Protein AF-A0A858SR57-F1 (afdb_monomer)

Mean predicted aligned error: 4.66 Å

Solvent-accessible surface area (backbone atoms only — not comparable to full-atom values): 5440 Å² total; per-residue (Å²): 134,82,84,66,41,60,35,84,34,99,88,74,42,79,35,40,24,20,38,32,20,43,62,56,60,46,23,68,74,74,69,44,78,56,60,83,47,72,49,69,51,100,58,68,24,38,43,35,36,23,50,67,49,51,55,49,25,60,76,61,78,63,46,91,43,78,69,49,43,64,70,34,47,69,38,84,47,34,38,70,60,48,55,56,46,51,56,56,48,61,61,61,76,75,113

Organism: NCBI:txid1891787

Structure (mmCIF, N/CA/C/O backbone):
data_AF-A0A858SR57-F1
#
_entry.id   AF-A0A858SR57-F1
#
loop_
_atom_site.group_PDB
_atom_site.id
_atom_site.type_symbol
_atom_site.label_atom_id
_atom_site.label_alt_id
_atom_site.label_comp_id
_atom_site.label_asym_id
_atom_site.label_entity_id
_atom_site.label_seq_id
_atom_site.pdbx_PDB_ins_code
_atom_site.Cartn_x
_atom_site.Cartn_y
_atom_site.Cartn_z
_atom_site.occupancy
_atom_site.B_iso_or_equiv
_atom_site.auth_seq_id
_atom_site.auth_comp_id
_atom_site.auth_asym_id
_atom_site.auth_atom_id
_atom_site.pdbx_PDB_model_num
ATOM 1 N N . MET A 1 1 ? -23.573 11.254 -2.076 1.00 42.59 1 MET A N 1
ATOM 2 C CA . MET A 1 1 ? -22.618 10.707 -1.096 1.00 42.59 1 MET A CA 1
ATOM 3 C C . MET A 1 1 ? -21.760 9.754 -1.893 1.00 42.59 1 MET A C 1
ATOM 5 O O . MET A 1 1 ? -22.263 8.718 -2.296 1.00 42.59 1 MET A O 1
ATOM 9 N N . ASN A 1 2 ? -20.574 10.195 -2.306 1.00 42.69 2 ASN A N 1
ATOM 10 C CA . ASN A 1 2 ? -19.702 9.365 -3.126 1.00 42.69 2 ASN A CA 1
ATOM 11 C C . ASN A 1 2 ? -18.918 8.451 -2.183 1.00 42.69 2 ASN A C 1
ATOM 13 O O . ASN A 1 2 ? -17.969 8.900 -1.555 1.00 42.69 2 ASN A O 1
ATOM 17 N N . ASP A 1 3 ? -19.342 7.190 -2.095 1.00 54.44 3 ASP A N 1
ATOM 18 C CA . ASP A 1 3 ? -18.625 6.050 -1.495 1.00 54.44 3 ASP A CA 1
ATOM 19 C C . ASP A 1 3 ? -17.350 5.688 -2.296 1.00 54.44 3 ASP A C 1
ATOM 21 O O . ASP A 1 3 ? -17.040 4.522 -2.529 1.00 54.44 3 ASP A O 1
ATOM 25 N N . ILE A 1 4 ? -16.612 6.680 -2.800 1.00 66.12 4 ILE A N 1
ATOM 26 C CA . ILE A 1 4 ? -15.391 6.436 -3.569 1.00 66.12 4 ILE A CA 1
ATOM 27 C C . ILE A 1 4 ? -14.232 6.396 -2.575 1.00 66.12 4 ILE A C 1
ATOM 29 O O . ILE A 1 4 ? -13.939 7.397 -1.932 1.00 66.12 4 ILE A O 1
ATOM 33 N N . GLY A 1 5 ? -13.603 5.228 -2.431 1.00 80.12 5 GLY A N 1
ATOM 34 C CA . GLY A 1 5 ? -12.347 5.083 -1.690 1.00 80.12 5 GLY A CA 1
ATOM 35 C C . GLY A 1 5 ? -12.456 4.546 -0.263 1.00 80.12 5 GLY A C 1
ATOM 36 O O . GLY A 1 5 ? -11.472 4.6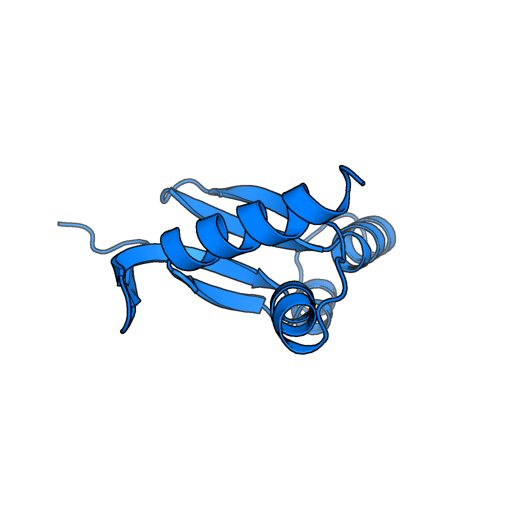25 0.460 1.00 80.12 5 GLY A O 1
ATOM 37 N N . VAL A 1 6 ? -13.590 3.978 0.164 1.00 90.12 6 VAL A N 1
ATOM 38 C CA . VAL A 1 6 ? -13.726 3.326 1.485 1.00 90.12 6 VAL A CA 1
ATOM 39 C C . VAL A 1 6 ? -13.926 1.812 1.369 1.00 90.12 6 VAL A C 1
ATOM 41 O O . VAL A 1 6 ? -14.539 1.321 0.425 1.00 90.12 6 VAL A O 1
ATOM 44 N N . VAL A 1 7 ? -13.420 1.059 2.345 1.00 94.50 7 VAL A N 1
ATOM 45 C CA . VAL A 1 7 ? -13.513 -0.403 2.445 1.00 94.50 7 VAL A CA 1
ATOM 46 C C . VAL A 1 7 ? -14.081 -0.806 3.808 1.00 94.50 7 VAL A C 1
ATOM 48 O O . VAL A 1 7 ? -13.828 -0.151 4.819 1.00 94.50 7 VAL A O 1
ATOM 51 N N . GLN A 1 8 ? -14.852 -1.895 3.842 1.00 95.94 8 GLN A N 1
ATOM 52 C CA . GLN A 1 8 ? -15.288 -2.524 5.090 1.00 95.94 8 GLN A CA 1
ATOM 53 C C . GLN A 1 8 ? -14.181 -3.440 5.612 1.00 95.94 8 GLN A C 1
ATOM 55 O O . GLN A 1 8 ? -13.850 -4.445 4.986 1.00 95.94 8 GLN A O 1
ATOM 60 N N . CYS A 1 9 ? -13.603 -3.084 6.754 1.00 95.81 9 CYS A N 1
ATOM 61 C CA . CYS A 1 9 ? -12.625 -3.891 7.466 1.00 95.81 9 CYS A CA 1
ATOM 62 C C . CYS A 1 9 ? -13.274 -4.571 8.670 1.00 95.81 9 CYS A C 1
ATOM 64 O O . CYS A 1 9 ? -13.857 -3.895 9.516 1.00 95.81 9 CYS A O 1
ATOM 66 N N . ASP A 1 10 ? -13.069 -5.876 8.827 1.00 95.25 10 ASP A N 1
ATOM 67 C CA . ASP A 1 10 ? -13.604 -6.629 9.970 1.00 95.25 10 ASP A CA 1
ATOM 68 C C . ASP A 1 10 ? -13.098 -6.116 11.332 1.00 95.25 10 ASP A C 1
ATOM 70 O O . ASP A 1 10 ? -13.758 -6.297 12.353 1.00 95.25 10 ASP A O 1
ATOM 74 N N . ARG A 1 11 ? -11.927 -5.459 11.360 1.00 95.75 11 ARG A N 1
ATOM 75 C CA . ARG A 1 11 ? -11.313 -4.911 12.581 1.00 95.75 11 ARG A CA 1
ATOM 76 C C . ARG A 1 11 ? -11.603 -3.425 12.799 1.00 95.75 11 ARG A C 1
ATOM 78 O O . ARG A 1 11 ? -11.714 -2.996 13.944 1.00 95.75 11 ARG A O 1
ATOM 85 N N . HIS A 1 12 ? -11.681 -2.640 11.726 1.00 96.06 12 HIS A N 1
ATOM 86 C CA . HIS A 1 12 ? -11.703 -1.172 11.798 1.00 96.06 12 HIS A CA 1
ATOM 87 C C . HIS A 1 12 ? -12.996 -0.538 11.263 1.00 96.06 12 HIS A C 1
ATOM 89 O O . HIS A 1 12 ? -13.143 0.679 11.330 1.00 96.06 12 HIS A O 1
ATOM 95 N N . GLY A 1 13 ? -13.944 -1.338 10.766 1.00 94.94 13 GLY A N 1
ATOM 96 C CA . GLY A 1 13 ? -15.190 -0.853 10.176 1.00 94.94 13 GLY A CA 1
ATOM 97 C C . GLY A 1 13 ? -14.975 -0.192 8.813 1.00 94.94 13 GLY A C 1
ATOM 98 O O . GLY A 1 13 ? -14.068 -0.567 8.068 1.00 94.94 13 GLY A O 1
ATOM 99 N N . GLN A 1 14 ? -15.825 0.782 8.484 1.00 95.12 14 GLN A N 1
ATOM 100 C CA . GLN A 1 14 ? -15.736 1.542 7.238 1.00 95.12 14 GLN A CA 1
ATOM 101 C C . GLN A 1 14 ? -14.666 2.628 7.345 1.00 95.12 14 GLN A C 1
ATOM 103 O O . GLN A 1 14 ? -14.843 3.604 8.072 1.00 95.12 14 GLN A O 1
ATOM 108 N N . VAL A 1 15 ? -13.573 2.471 6.603 1.00 94.69 15 VAL A N 1
ATOM 109 C CA . VAL A 1 15 ? -12.465 3.439 6.541 1.00 94.69 15 VAL A CA 1
ATOM 110 C C . VAL A 1 15 ? -11.895 3.503 5.126 1.00 94.69 15 VAL A C 1
ATOM 112 O O . VAL A 1 15 ? -12.246 2.680 4.283 1.00 94.69 15 VAL A O 1
ATOM 115 N N . GLN A 1 16 ? -11.015 4.463 4.853 1.00 95.00 16 GLN A N 1
ATOM 116 C CA . GLN A 1 16 ? -10.377 4.639 3.549 1.00 95.00 16 GLN A CA 1
ATOM 117 C C . GLN A 1 16 ? -9.613 3.382 3.103 1.00 95.00 16 GLN A C 1
ATOM 119 O O . GLN A 1 16 ? -9.089 2.620 3.920 1.00 95.00 16 GLN A O 1
ATOM 124 N N . ALA A 1 17 ? -9.566 3.161 1.795 1.00 95.56 17 ALA A N 1
ATOM 125 C CA . ALA A 1 17 ? -8.824 2.089 1.158 1.00 95.56 17 ALA A CA 1
ATOM 126 C C . ALA A 1 17 ? -7.313 2.356 1.202 1.00 95.56 17 ALA A C 1
ATOM 128 O O . ALA A 1 17 ? -6.847 3.494 1.149 1.00 95.56 17 ALA A O 1
ATOM 129 N N . ALA A 1 18 ? -6.546 1.277 1.269 1.00 96.50 18 ALA A N 1
ATOM 130 C CA . ALA A 1 18 ? -5.108 1.281 1.083 1.00 96.50 18 ALA A CA 1
ATOM 131 C C . ALA A 1 18 ? -4.712 0.084 0.210 1.00 96.50 18 ALA A C 1
ATOM 133 O O . ALA A 1 18 ? -5.166 -1.038 0.432 1.00 96.50 18 ALA A O 1
ATOM 134 N N . TYR A 1 19 ? -3.869 0.316 -0.785 1.00 96.44 19 TYR A N 1
ATOM 135 C CA . TYR A 1 19 ? -3.404 -0.658 -1.759 1.00 96.44 19 TYR A CA 1
ATOM 136 C C . TYR A 1 19 ? -1.931 -0.947 -1.510 1.00 96.44 19 TYR A C 1
ATOM 138 O O . TYR A 1 19 ? -1.087 -0.072 -1.669 1.00 96.44 19 TYR A O 1
ATOM 146 N N . LEU A 1 20 ? -1.620 -2.170 -1.091 1.00 96.62 20 LEU A N 1
ATOM 147 C CA . LEU A 1 20 ? -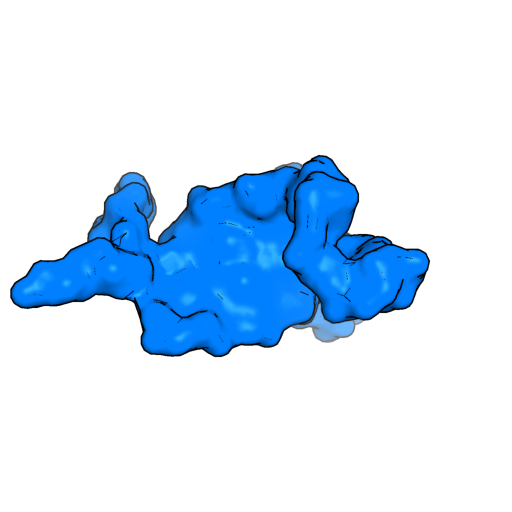0.267 -2.586 -0.723 1.00 96.62 20 LEU A CA 1
ATOM 148 C C . LEU A 1 20 ? 0.224 -3.674 -1.670 1.00 96.62 20 LEU A C 1
ATOM 150 O O . LEU A 1 20 ? -0.531 -4.591 -1.994 1.00 96.62 20 LEU A O 1
ATOM 154 N N . CYS A 1 21 ? 1.501 -3.663 -2.052 1.00 97.94 21 CYS A N 1
ATOM 155 C CA . CYS A 1 21 ? 2.081 -4.848 -2.686 1.00 97.94 21 CYS A CA 1
ATOM 156 C C . CYS A 1 21 ? 2.048 -6.049 -1.723 1.00 97.94 21 CYS A C 1
ATOM 158 O O . CYS A 1 21 ? 2.206 -5.906 -0.506 1.00 97.94 21 CYS A O 1
ATOM 160 N N . GLN A 1 22 ? 1.876 -7.262 -2.256 1.00 97.38 22 GLN A N 1
ATOM 161 C CA . GLN A 1 22 ? 1.794 -8.464 -1.420 1.00 97.38 22 GLN A CA 1
ATOM 162 C C . GLN A 1 22 ? 3.044 -8.681 -0.558 1.00 97.38 22 GLN A C 1
ATOM 164 O O . GLN A 1 22 ? 2.978 -9.343 0.475 1.00 97.38 22 GLN A O 1
ATOM 169 N N . HIS A 1 23 ? 4.189 -8.139 -0.983 1.00 96.62 23 HIS A N 1
ATOM 170 C CA . HIS A 1 23 ? 5.459 -8.303 -0.291 1.00 96.62 23 HIS A CA 1
ATOM 171 C C . HIS A 1 23 ? 5.450 -7.611 1.075 1.00 96.62 23 HIS A C 1
ATOM 173 O O . HIS A 1 23 ? 5.944 -8.199 2.035 1.00 96.62 23 HIS A O 1
ATOM 179 N N . LEU A 1 24 ? 4.838 -6.426 1.194 1.00 95.12 24 LEU A N 1
ATOM 180 C CA . LEU A 1 24 ? 4.669 -5.747 2.486 1.00 95.12 24 LEU A CA 1
ATOM 181 C C . LEU A 1 24 ? 3.860 -6.623 3.457 1.00 95.12 24 LEU A C 1
ATOM 183 O O . LEU A 1 24 ? 4.275 -6.857 4.590 1.00 95.12 24 LEU A O 1
ATOM 187 N N . LEU A 1 25 ? 2.758 -7.214 2.981 1.00 92.31 25 LEU A N 1
ATOM 188 C CA . LEU A 1 25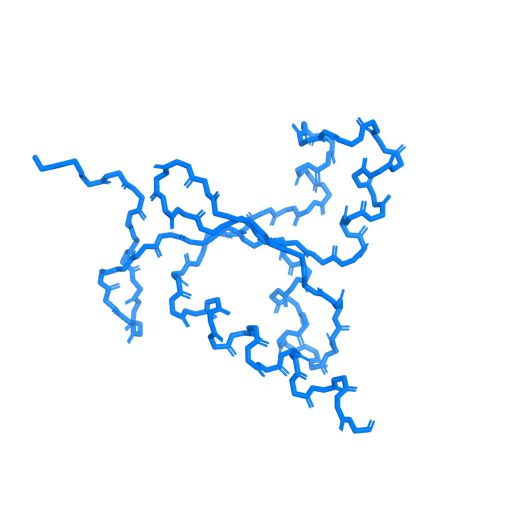 ? 1.938 -8.124 3.790 1.00 92.31 25 LEU A CA 1
ATOM 189 C C . LEU A 1 25 ? 2.674 -9.424 4.153 1.00 92.31 25 LEU A C 1
ATOM 191 O O . LEU A 1 25 ? 2.502 -9.951 5.253 1.00 92.31 25 LEU A O 1
ATOM 195 N N . ALA A 1 26 ? 3.521 -9.939 3.260 1.00 92.69 26 ALA A N 1
ATOM 196 C CA . ALA A 1 26 ? 4.385 -11.075 3.568 1.00 92.69 26 ALA A CA 1
ATOM 197 C C . ALA A 1 26 ? 5.384 -10.735 4.690 1.00 92.69 26 ALA A C 1
ATOM 199 O O . ALA A 1 26 ? 5.586 -11.565 5.576 1.00 92.69 26 ALA A O 1
ATOM 200 N N . GLY A 1 27 ? 5.907 -9.500 4.711 1.00 88.25 27 GLY A N 1
ATOM 201 C CA . GLY A 1 27 ? 6.779 -8.970 5.768 1.00 88.25 27 GLY A CA 1
ATOM 202 C C . GLY A 1 27 ? 6.170 -9.033 7.175 1.00 88.25 27 GLY A C 1
ATOM 203 O O . GLY A 1 27 ? 6.866 -9.287 8.158 1.00 88.25 27 GLY A O 1
ATOM 204 N N . LEU A 1 28 ? 4.844 -8.891 7.292 1.00 84.12 28 LEU A N 1
ATOM 205 C CA . LEU A 1 28 ? 4.133 -9.090 8.564 1.00 84.12 28 LEU A CA 1
ATOM 206 C C . LEU A 1 28 ? 4.134 -10.552 9.015 1.00 84.12 28 LEU A C 1
ATOM 208 O O . LEU A 1 28 ? 4.220 -10.841 10.210 1.00 84.12 28 LEU A O 1
ATOM 212 N N . THR A 1 29 ? 4.025 -11.474 8.060 1.00 88.19 29 THR A N 1
ATOM 213 C CA . THR A 1 29 ? 3.922 -12.911 8.332 1.00 88.19 29 THR A CA 1
ATOM 214 C C . THR A 1 29 ? 5.278 -13.491 8.719 1.00 88.19 29 THR A C 1
ATOM 216 O O . THR A 1 29 ? 5.386 -14.204 9.716 1.00 88.19 29 THR A O 1
ATOM 219 N N . ASP A 1 30 ? 6.320 -13.164 7.954 1.00 91.19 30 ASP A N 1
ATOM 220 C CA . ASP A 1 30 ? 7.688 -13.638 8.193 1.00 91.19 30 ASP A CA 1
ATOM 221 C C . ASP A 1 30 ? 8.488 -12.744 9.161 1.00 91.19 30 ASP A C 1
ATOM 223 O O . ASP A 1 30 ? 9.583 -13.114 9.587 1.00 91.19 30 ASP A O 1
ATOM 227 N N . ARG A 1 31 ? 7.911 -11.607 9.574 1.00 87.25 31 ARG A N 1
ATOM 228 C CA . ARG A 1 31 ? 8.503 -10.594 10.461 1.00 87.25 31 ARG A CA 1
ATOM 229 C C . ARG A 1 31 ? 9.769 -9.939 9.897 1.00 87.25 31 ARG A C 1
ATOM 231 O O . ARG A 1 31 ? 10.560 -9.414 10.692 1.00 87.25 31 ARG A O 1
ATOM 238 N N . SER A 1 32 ? 9.948 -9.931 8.578 1.00 87.44 32 SER A N 1
ATOM 239 C CA . SER A 1 32 ? 11.062 -9.287 7.884 1.00 87.44 32 SER A CA 1
ATOM 240 C C . SER A 1 32 ? 10.627 -7.946 7.283 1.00 87.44 32 SER A C 1
ATOM 242 O O . SER A 1 32 ? 9.788 -7.945 6.379 1.00 87.44 32 SER A O 1
ATOM 244 N N . PRO A 1 33 ? 11.223 -6.818 7.713 1.00 86.69 33 PRO A N 1
ATOM 245 C CA . PRO A 1 33 ? 11.042 -5.529 7.053 1.00 86.69 33 PRO A CA 1
ATOM 246 C C . PRO A 1 33 ? 11.478 -5.574 5.594 1.00 86.69 33 PRO A C 1
ATOM 248 O O . PRO A 1 33 ? 12.361 -6.358 5.221 1.00 86.69 33 PRO A O 1
ATOM 251 N N . ARG A 1 34 ? 10.844 -4.746 4.764 1.00 90.69 34 ARG A N 1
ATOM 252 C CA . ARG A 1 34 ? 11.134 -4.661 3.320 1.00 90.69 34 ARG A CA 1
ATOM 253 C C . ARG A 1 34 ? 11.244 -3.221 2.810 1.00 90.69 34 ARG A C 1
ATOM 255 O O . ARG A 1 34 ? 11.285 -3.042 1.590 1.00 90.69 34 ARG A O 1
ATOM 262 N N . GLY A 1 35 ? 11.254 -2.253 3.728 1.00 91.69 35 GLY A N 1
ATOM 263 C CA . GLY A 1 35 ? 11.071 -0.837 3.438 1.00 91.69 35 GLY A CA 1
ATOM 264 C C . GLY A 1 35 ? 9.653 -0.548 2.957 1.00 91.69 35 GLY A C 1
ATOM 265 O O . GLY A 1 35 ? 8.983 -1.413 2.378 1.00 91.69 35 GLY A O 1
ATOM 266 N N . VAL A 1 36 ? 9.181 0.670 3.194 1.00 93.94 36 VAL A N 1
ATOM 267 C CA . VAL A 1 36 ? 7.851 1.113 2.780 1.00 93.94 36 VAL A CA 1
ATOM 268 C C . VAL A 1 36 ? 7.940 2.462 2.079 1.00 93.94 36 VAL A C 1
ATOM 270 O O . VAL A 1 36 ? 8.400 3.455 2.633 1.00 93.94 36 VAL A O 1
ATOM 273 N N . ASN A 1 37 ? 7.455 2.486 0.844 1.00 95.38 37 ASN A N 1
ATOM 274 C CA . ASN A 1 37 ? 7.252 3.680 0.038 1.00 95.38 37 ASN A CA 1
ATOM 275 C C . ASN A 1 37 ? 5.748 3.834 -0.150 1.00 95.38 37 ASN A C 1
ATOM 277 O O . ASN A 1 37 ? 5.064 2.840 -0.405 1.00 95.38 37 ASN A O 1
ATOM 281 N N . TRP A 1 38 ? 5.212 5.043 -0.008 1.00 96.69 38 TRP A N 1
ATOM 282 C CA . TRP A 1 38 ? 3.783 5.258 -0.189 1.00 96.69 38 TRP A CA 1
ATOM 283 C C . TRP A 1 38 ? 3.440 6.673 -0.637 1.00 96.69 38 TRP A C 1
ATOM 285 O O . TRP A 1 38 ? 4.173 7.629 -0.387 1.00 96.69 38 TRP A O 1
ATOM 295 N N . VAL A 1 39 ? 2.289 6.789 -1.293 1.00 95.44 39 VAL A N 1
ATOM 296 C CA . VAL A 1 39 ? 1.657 8.055 -1.674 1.00 95.44 39 VAL A CA 1
ATOM 297 C C . VAL A 1 39 ? 0.156 7.983 -1.416 1.00 95.44 39 VAL A C 1
ATOM 299 O O . VAL A 1 39 ? -0.422 6.898 -1.346 1.00 95.44 39 VAL A O 1
ATOM 302 N N . THR A 1 40 ? -0.479 9.144 -1.307 1.00 94.38 40 THR A N 1
ATOM 303 C CA . THR A 1 40 ? -1.939 9.265 -1.274 1.00 94.38 40 THR A CA 1
ATOM 304 C C . THR A 1 40 ? -2.431 9.743 -2.636 1.00 94.38 40 THR A C 1
ATOM 306 O O . THR A 1 40 ? -1.844 10.668 -3.201 1.00 94.38 40 THR A O 1
ATOM 309 N N . ASP A 1 41 ? -3.483 9.118 -3.166 1.00 91.00 41 ASP A N 1
ATOM 310 C CA . ASP A 1 41 ? -4.121 9.550 -4.413 1.00 91.00 41 ASP A CA 1
ATOM 311 C C . ASP A 1 41 ? -5.212 10.617 -4.197 1.00 91.00 41 ASP A C 1
ATOM 313 O O . ASP A 1 41 ? -5.441 11.102 -3.090 1.00 91.00 41 ASP A O 1
ATOM 317 N N . GLU A 1 42 ? -5.885 11.014 -5.276 1.00 88.56 42 GLU A N 1
ATOM 318 C CA . GLU A 1 42 ? -6.943 12.033 -5.254 1.00 88.56 42 GLU A CA 1
ATOM 319 C C . GLU A 1 42 ? -8.200 11.642 -4.452 1.00 88.56 42 GLU A C 1
ATOM 321 O O . GLU A 1 42 ? -9.011 12.511 -4.135 1.00 88.56 42 GLU A O 1
ATOM 326 N N . ASN A 1 43 ? -8.363 10.358 -4.114 1.00 86.31 43 ASN A N 1
ATOM 327 C CA . ASN A 1 43 ? -9.477 9.824 -3.327 1.00 86.31 43 ASN A CA 1
ATOM 328 C C .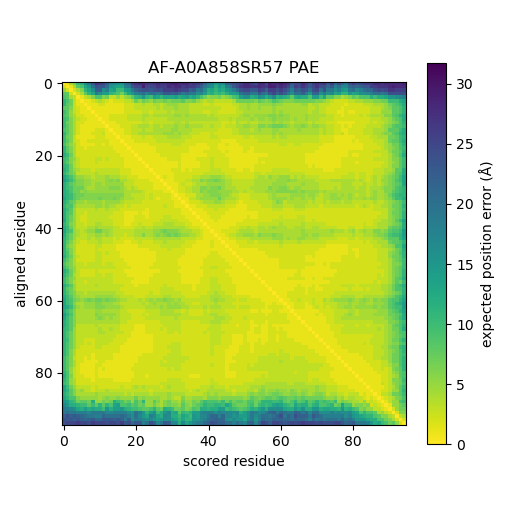 ASN A 1 43 ? -9.077 9.531 -1.870 1.00 86.31 43 ASN A C 1
ATOM 330 O O . ASN A 1 43 ? -9.760 8.764 -1.189 1.00 86.31 43 ASN A O 1
ATOM 334 N N . ASP A 1 44 ? -7.961 10.097 -1.402 1.00 89.06 44 ASP A N 1
ATOM 335 C CA . ASP A 1 44 ? -7.362 9.821 -0.094 1.00 89.06 44 ASP A CA 1
ATOM 336 C C . ASP A 1 44 ? -6.972 8.343 0.123 1.00 89.06 44 ASP A C 1
ATOM 338 O O . ASP A 1 44 ? -6.724 7.917 1.259 1.00 89.06 44 ASP A O 1
ATOM 342 N N . ALA A 1 45 ? -6.882 7.542 -0.947 1.00 92.56 45 ALA A N 1
ATOM 343 C CA . ALA A 1 45 ? -6.453 6.157 -0.836 1.00 92.56 45 ALA A CA 1
ATOM 344 C C . ALA A 1 45 ? -4.925 6.073 -0.813 1.00 92.56 45 ALA A C 1
ATOM 346 O O . ALA A 1 45 ? -4.216 6.723 -1.587 1.00 92.56 45 ALA A O 1
ATOM 347 N N . VAL A 1 46 ? -4.406 5.249 0.097 1.00 96.12 46 VAL A N 1
ATOM 348 C CA . VAL A 1 46 ? -2.965 4.991 0.183 1.00 96.12 46 VAL A CA 1
ATOM 349 C C . VAL A 1 46 ? -2.573 3.999 -0.896 1.00 96.12 46 VAL A C 1
ATOM 351 O O . VAL A 1 46 ? -3.201 2.955 -1.031 1.00 96.12 46 VAL A O 1
ATOM 354 N N . ASN A 1 47 ? -1.491 4.278 -1.607 1.00 96.31 47 ASN A N 1
ATOM 355 C CA . ASN A 1 47 ? -0.822 3.337 -2.492 1.00 96.31 47 ASN A CA 1
ATOM 356 C C . ASN A 1 47 ? 0.585 3.119 -1.940 1.00 96.31 47 ASN A C 1
ATOM 358 O O . ASN A 1 47 ? 1.362 4.068 -1.879 1.00 96.31 47 ASN A O 1
ATOM 362 N N . ALA A 1 48 ? 0.894 1.900 -1.499 1.00 96.56 48 ALA A N 1
ATOM 363 C CA . ALA A 1 48 ? 2.135 1.564 -0.810 1.00 96.56 48 ALA A CA 1
ATOM 364 C C . ALA A 1 48 ? 2.828 0.331 -1.409 1.00 96.56 48 ALA A C 1
ATOM 366 O O . ALA A 1 48 ? 2.199 -0.658 -1.799 1.00 96.56 48 ALA A O 1
ATOM 367 N N . TRP A 1 49 ? 4.155 0.363 -1.455 1.00 97.31 49 TRP A N 1
ATOM 368 C CA . TRP A 1 49 ? 4.984 -0.699 -2.014 1.00 97.31 49 TRP A CA 1
ATOM 369 C C . TRP A 1 49 ? 6.337 -0.787 -1.299 1.00 97.31 49 TRP A C 1
ATOM 371 O O . TRP A 1 49 ? 6.788 0.158 -0.659 1.00 97.31 49 TRP A O 1
ATOM 381 N N . CYS A 1 50 ? 6.983 -1.952 -1.371 1.00 96.88 50 CYS A N 1
ATOM 382 C CA . CYS A 1 50 ? 8.288 -2.168 -0.745 1.00 96.88 50 CYS A CA 1
ATOM 383 C C . CYS A 1 50 ? 9.454 -1.681 -1.612 1.00 96.88 50 CYS A C 1
ATOM 385 O O . CYS A 1 50 ? 9.290 -1.492 -2.819 1.00 96.88 50 CYS A O 1
ATOM 387 N N . ASP A 1 51 ? 10.655 -1.592 -1.041 1.00 96.38 51 ASP A N 1
ATOM 388 C CA . ASP A 1 51 ? 11.868 -1.159 -1.760 1.00 96.38 51 ASP A CA 1
ATOM 389 C C . ASP A 1 51 ? 12.217 -2.062 -2.950 1.00 96.38 51 ASP A C 1
ATOM 391 O O . ASP A 1 51 ? 12.767 -1.625 -3.966 1.00 96.38 51 ASP A O 1
ATOM 395 N N . GLY A 1 52 ? 11.862 -3.347 -2.855 1.00 97.25 52 GLY A N 1
ATOM 396 C CA . GLY A 1 52 ? 11.989 -4.286 -3.968 1.00 97.25 52 GLY A CA 1
ATOM 397 C C . GLY A 1 52 ? 11.070 -3.925 -5.137 1.00 97.25 52 GLY A C 1
ATOM 398 O O . GLY A 1 52 ? 11.490 -3.989 -6.293 1.00 97.25 52 GLY A O 1
ATOM 399 N N . CYS A 1 53 ? 9.839 -3.499 -4.845 1.00 98.06 53 CYS A N 1
ATOM 400 C CA . CYS A 1 53 ? 8.914 -3.005 -5.860 1.00 98.06 53 CYS A CA 1
ATOM 401 C C . CYS A 1 53 ? 9.358 -1.648 -6.413 1.00 98.06 53 CYS A C 1
ATOM 403 O O . CYS A 1 53 ? 9.251 -1.463 -7.618 1.00 98.06 53 CYS A O 1
ATOM 405 N N . GLU A 1 54 ? 9.912 -0.755 -5.587 1.00 97.88 54 GLU A N 1
ATOM 406 C CA . GLU A 1 54 ? 10.483 0.525 -6.040 1.00 97.88 54 GLU A CA 1
ATOM 407 C C . GLU A 1 54 ? 11.618 0.286 -7.043 1.00 97.88 54 GLU A C 1
ATOM 409 O O . GLU A 1 54 ? 11.599 0.773 -8.173 1.00 97.88 54 GLU A O 1
ATOM 414 N N . SER A 1 55 ? 12.564 -0.581 -6.681 1.00 97.94 55 SER A N 1
ATOM 415 C CA . SER A 1 55 ? 13.671 -0.966 -7.561 1.00 97.94 55 SER A CA 1
ATOM 416 C C . SER A 1 55 ? 13.171 -1.595 -8.867 1.00 97.94 55 SER A C 1
ATOM 418 O O . SER A 1 55 ? 13.711 -1.325 -9.943 1.00 97.94 55 SER A O 1
ATOM 420 N N . TYR A 1 56 ? 12.127 -2.429 -8.793 1.00 97.88 56 TYR A N 1
ATOM 421 C CA . TYR A 1 56 ? 11.516 -3.032 -9.974 1.00 97.88 56 TYR A CA 1
ATOM 422 C C . TYR A 1 56 ? 10.804 -1.988 -10.845 1.00 97.88 56 TYR A C 1
ATOM 424 O O . TYR A 1 56 ? 10.913 -2.057 -12.067 1.00 97.88 56 TYR A O 1
ATOM 432 N N . LEU A 1 57 ? 10.124 -1.009 -10.249 1.00 97.31 57 LEU A N 1
ATOM 433 C CA . LEU A 1 57 ? 9.458 0.087 -10.950 1.00 97.31 57 LEU A CA 1
ATOM 434 C C . LEU A 1 57 ? 10.480 0.910 -11.745 1.00 97.31 57 LEU A C 1
ATOM 436 O O . LEU A 1 57 ? 10.355 1.036 -12.966 1.00 97.31 57 LEU A O 1
ATOM 440 N N . LEU A 1 58 ? 11.555 1.357 -11.088 1.00 97.19 58 LEU A N 1
ATOM 4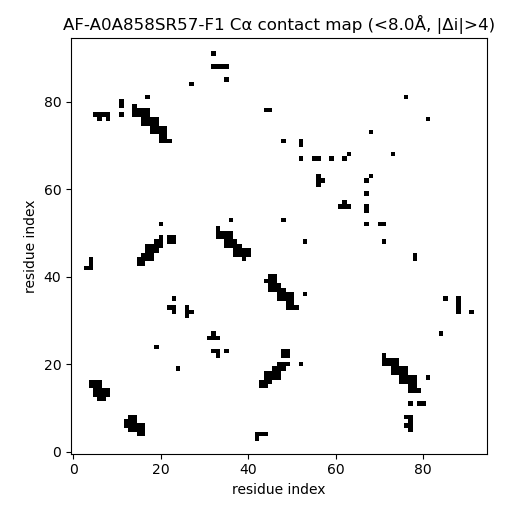41 C CA . LEU A 1 58 ? 12.650 2.116 -11.704 1.00 97.19 58 LEU A CA 1
ATOM 442 C C . LEU A 1 58 ? 13.312 1.353 -12.861 1.00 97.19 58 LEU A C 1
ATOM 444 O O . LEU A 1 58 ? 13.573 1.923 -13.920 1.00 97.19 58 LEU A O 1
ATOM 448 N N . ALA A 1 59 ? 13.529 0.044 -12.701 1.00 97.38 59 ALA A N 1
ATOM 449 C CA . ALA A 1 59 ? 14.106 -0.804 -13.745 1.00 97.38 59 ALA A CA 1
ATOM 450 C C . ALA A 1 59 ? 13.175 -1.028 -14.954 1.00 97.38 59 ALA A C 1
ATOM 452 O O . ALA A 1 59 ? 13.637 -1.467 -16.009 1.00 97.38 59 ALA A O 1
ATOM 453 N N . ASN A 1 60 ? 11.875 -0.745 -14.818 1.00 96.44 60 ASN A N 1
ATOM 454 C CA . ASN A 1 60 ? 10.852 -0.989 -15.838 1.00 96.44 60 ASN A CA 1
ATOM 455 C C . ASN A 1 60 ? 10.169 0.301 -16.323 1.00 96.44 60 ASN A C 1
ATOM 457 O O . ASN A 1 60 ? 9.017 0.263 -16.746 1.00 96.44 60 ASN A O 1
ATOM 461 N N . GLY A 1 61 ? 10.888 1.427 -16.306 1.00 95.94 61 GLY A N 1
ATOM 462 C CA . GLY A 1 61 ? 10.409 2.695 -16.873 1.00 95.94 61 GLY A CA 1
ATOM 463 C C . GLY A 1 61 ? 9.715 3.621 -15.876 1.00 95.94 61 GLY A C 1
ATOM 464 O O . GLY A 1 61 ? 9.185 4.646 -16.288 1.00 95.94 61 GLY A O 1
ATOM 465 N N . ASN A 1 62 ? 9.771 3.294 -14.582 1.00 95.69 62 ASN A N 1
ATOM 466 C CA . ASN A 1 62 ? 9.173 4.060 -13.494 1.00 95.69 62 ASN A CA 1
ATOM 467 C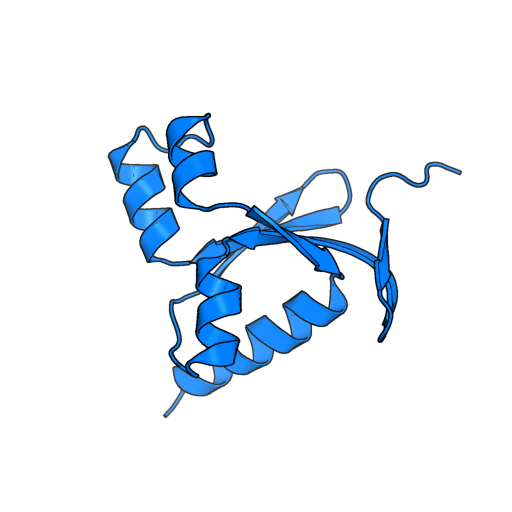 C . ASN A 1 62 ? 7.646 4.239 -13.627 1.00 95.69 62 ASN A C 1
ATOM 469 O O . ASN A 1 62 ? 7.108 5.307 -13.346 1.00 95.69 62 ASN A O 1
ATOM 473 N N . GLU A 1 63 ? 6.957 3.199 -14.105 1.00 94.44 63 GLU A N 1
ATOM 474 C CA . GLU A 1 63 ? 5.522 3.237 -14.395 1.00 94.44 63 GLU A CA 1
ATOM 475 C C . GLU A 1 63 ? 4.804 1.985 -13.878 1.00 94.44 63 GLU A C 1
ATOM 477 O O . GLU A 1 63 ? 5.280 0.852 -14.033 1.00 94.44 63 GLU A O 1
ATOM 482 N N . TRP A 1 64 ? 3.633 2.198 -13.277 1.00 93.25 64 TRP A N 1
ATOM 483 C CA . TRP A 1 64 ? 2.692 1.135 -12.939 1.00 93.25 64 TRP A CA 1
ATOM 484 C C . TRP A 1 64 ? 1.954 0.699 -14.209 1.00 93.25 64 TRP A C 1
ATOM 486 O O . TRP A 1 64 ? 1.183 1.453 -14.790 1.00 93.25 64 TRP A O 1
ATOM 496 N N . ASN A 1 65 ? 2.268 -0.506 -14.674 1.00 94.06 65 ASN A N 1
ATOM 497 C CA . ASN A 1 65 ? 1.704 -1.153 -15.852 1.00 94.06 65 ASN A CA 1
ATOM 498 C C . ASN A 1 65 ? 1.479 -2.639 -15.550 1.00 94.06 65 ASN A C 1
ATOM 500 O O . ASN A 1 65 ? 1.923 -3.137 -14.514 1.00 94.06 65 ASN A O 1
ATOM 504 N N . ASP A 1 66 ? 0.886 -3.379 -16.489 1.00 95.81 66 ASP A N 1
ATOM 505 C CA . ASP A 1 66 ? 0.583 -4.808 -16.327 1.00 95.81 66 ASP A CA 1
ATOM 506 C C . ASP A 1 66 ? 1.760 -5.631 -15.772 1.00 95.81 66 ASP A C 1
ATOM 508 O O . ASP A 1 66 ? 1.568 -6.551 -14.979 1.00 95.81 66 ASP A O 1
ATOM 512 N N . ARG A 1 67 ? 3.003 -5.310 -16.156 1.00 96.50 67 ARG A N 1
ATOM 513 C CA . ARG A 1 67 ? 4.198 -6.037 -15.709 1.00 96.50 67 ARG A CA 1
ATOM 514 C C . ARG A 1 67 ? 4.596 -5.685 -14.276 1.00 96.50 67 ARG A C 1
ATOM 516 O O . ARG A 1 67 ? 4.974 -6.584 -13.520 1.00 96.50 67 ARG A O 1
ATOM 523 N N . THR A 1 68 ? 4.609 -4.404 -13.919 1.00 96.88 68 THR A N 1
ATOM 524 C CA . THR A 1 68 ? 5.001 -3.943 -12.574 1.00 96.88 68 THR A CA 1
ATOM 525 C C . THR A 1 68 ? 3.907 -4.235 -11.551 1.00 96.88 68 THR A C 1
ATOM 527 O O . THR A 1 68 ? 4.210 -4.708 -10.454 1.00 96.88 68 THR A O 1
ATOM 530 N N . GLU A 1 69 ? 2.642 -4.134 -11.946 1.00 96.12 69 GLU A N 1
ATOM 531 C CA . GLU A 1 69 ? 1.493 -4.543 -11.138 1.00 96.12 69 GLU A CA 1
ATOM 532 C C . GLU A 1 69 ? 1.437 -6.063 -10.933 1.00 96.12 69 GLU A C 1
ATOM 534 O O . GLU A 1 69 ? 1.237 -6.522 -9.804 1.00 96.12 69 GLU A O 1
ATOM 539 N N . ALA A 1 70 ? 1.696 -6.867 -11.975 1.00 97.25 70 ALA A N 1
ATOM 540 C CA . ALA A 1 70 ? 1.767 -8.325 -11.840 1.00 97.25 70 ALA A CA 1
ATOM 541 C C . ALA A 1 70 ? 2.911 -8.782 -10.924 1.00 97.25 70 ALA A C 1
ATOM 543 O O . ALA A 1 70 ? 2.789 -9.812 -10.262 1.00 97.25 70 ALA A O 1
ATOM 544 N N . HIS A 1 71 ? 4.011 -8.024 -10.860 1.00 97.44 71 HIS A N 1
ATOM 545 C CA . HIS A 1 71 ? 5.087 -8.273 -9.904 1.00 97.44 71 HIS A CA 1
ATOM 546 C C . HIS A 1 71 ? 4.670 -7.912 -8.470 1.00 97.44 71 HIS A C 1
ATOM 548 O O . HIS A 1 71 ? 4.908 -8.687 -7.545 1.00 97.44 71 HIS A O 1
ATOM 554 N N . ALA A 1 72 ? 4.036 -6.754 -8.273 1.00 97.25 72 ALA A N 1
ATOM 555 C CA . ALA A 1 72 ? 3.635 -6.278 -6.952 1.00 97.25 72 ALA A CA 1
ATOM 556 C C . ALA A 1 72 ? 2.458 -7.064 -6.347 1.00 97.25 72 ALA A C 1
ATOM 558 O O . ALA A 1 72 ? 2.355 -7.153 -5.122 1.00 97.25 72 ALA A O 1
ATOM 559 N N . GLN A 1 73 ? 1.586 -7.631 -7.190 1.00 97.88 73 GLN A N 1
ATOM 560 C CA . GLN A 1 73 ? 0.366 -8.351 -6.805 1.00 97.88 73 GLN A CA 1
ATOM 561 C C . GLN A 1 73 ? -0.432 -7.596 -5.729 1.00 97.88 73 GLN A C 1
ATOM 563 O O . GLN A 1 73 ? -0.651 -8.106 -4.626 1.00 97.88 73 GLN A O 1
ATOM 568 N N . ILE A 1 74 ? -0.825 -6.364 -6.060 1.00 96.25 74 ILE A N 1
ATOM 569 C CA . ILE A 1 74 ? -1.467 -5.403 -5.155 1.00 96.25 74 ILE A CA 1
ATOM 570 C C . ILE A 1 74 ? -2.666 -6.016 -4.414 1.00 96.25 74 ILE A C 1
ATOM 572 O O . ILE A 1 74 ? -3.471 -6.766 -4.974 1.00 96.25 74 ILE A O 1
ATOM 576 N N . LYS A 1 75 ? -2.775 -5.693 -3.125 1.00 96.44 75 LYS A N 1
ATOM 577 C CA . LYS A 1 75 ? -3.812 -6.133 -2.196 1.00 96.44 75 LYS A CA 1
ATOM 578 C C . LYS A 1 75 ? -4.513 -4.922 -1.602 1.00 96.44 75 LYS A C 1
ATOM 580 O O . LYS A 1 75 ? -3.861 -3.967 -1.195 1.00 96.44 75 LYS A O 1
ATOM 585 N N . LEU A 1 76 ? -5.836 -5.002 -1.515 1.00 95.38 76 LEU A N 1
ATOM 586 C CA . LEU A 1 76 ? -6.653 -4.019 -0.819 1.00 95.38 76 LEU A CA 1
ATOM 587 C C . LEU A 1 76 ? -6.673 -4.333 0.681 1.00 95.38 76 LEU A C 1
ATOM 589 O O . LEU A 1 76 ? -7.035 -5.437 1.089 1.00 95.38 76 LEU A O 1
ATOM 593 N N . VAL A 1 77 ? -6.325 -3.341 1.488 1.00 95.50 77 VAL A N 1
ATOM 594 C CA . VAL A 1 77 ? -6.522 -3.300 2.936 1.00 95.50 77 VAL A CA 1
ATOM 595 C C . VAL A 1 77 ? -7.175 -1.972 3.312 1.00 95.50 77 VAL A C 1
ATOM 597 O O . VAL A 1 77 ? -7.455 -1.124 2.467 1.00 95.50 77 VAL A O 1
ATOM 600 N N . CYS A 1 78 ? -7.462 -1.795 4.594 1.00 96.25 78 CYS A N 1
ATOM 601 C CA . CYS A 1 78 ? -8.002 -0.548 5.111 1.00 96.25 78 CYS A CA 1
ATOM 602 C C . CYS A 1 78 ? -6.865 0.368 5.591 1.00 96.25 78 CYS A C 1
ATOM 604 O O . CYS A 1 78 ? -5.822 -0.127 6.024 1.00 96.25 78 CYS A O 1
ATOM 606 N N . ARG A 1 79 ? -7.079 1.687 5.576 1.00 95.31 79 ARG A N 1
ATOM 607 C CA . ARG A 1 79 ? -6.087 2.696 5.974 1.00 95.31 79 ARG A CA 1
ATOM 608 C C . ARG A 1 79 ? -5.480 2.413 7.347 1.00 95.31 79 ARG A C 1
ATOM 610 O O . ARG A 1 79 ? -4.268 2.335 7.473 1.00 95.31 79 ARG A O 1
ATOM 617 N N . ASN A 1 80 ? -6.318 2.123 8.336 1.00 96.00 80 ASN A N 1
ATOM 618 C CA . ASN A 1 80 ? -5.846 1.828 9.690 1.00 96.00 80 ASN A CA 1
ATOM 619 C C . ASN A 1 80 ? -5.003 0.538 9.768 1.00 96.00 80 ASN A C 1
ATOM 621 O O . ASN A 1 80 ? -4.105 0.443 10.595 1.00 96.00 80 ASN A O 1
ATOM 625 N N . CYS A 1 81 ? -5.254 -0.462 8.909 1.00 94.94 81 CYS A N 1
ATOM 626 C CA . CYS A 1 81 ? -4.380 -1.639 8.828 1.00 94.94 81 CYS A CA 1
ATOM 627 C C . CYS A 1 81 ? -3.018 -1.291 8.215 1.00 94.94 81 CYS A C 1
ATOM 629 O O . CYS A 1 81 ? -2.021 -1.909 8.579 1.00 94.94 81 CYS A O 1
ATOM 631 N N . PHE A 1 82 ? -2.978 -0.337 7.283 1.00 94.94 82 PHE A N 1
ATOM 632 C CA . PHE A 1 82 ? -1.724 0.185 6.755 1.00 94.94 82 PHE A CA 1
ATOM 633 C C . PHE A 1 82 ? -0.956 0.985 7.816 1.00 94.94 82 PHE A C 1
ATOM 635 O O . PHE A 1 82 ? 0.226 0.725 7.999 1.00 94.94 82 PHE A O 1
ATOM 642 N N . ASP A 1 83 ? -1.610 1.876 8.563 1.00 93.50 83 ASP A N 1
ATOM 643 C CA . ASP A 1 83 ? -0.940 2.676 9.603 1.00 93.50 83 ASP A CA 1
ATOM 644 C C . ASP A 1 83 ? -0.353 1.779 10.723 1.00 93.50 83 ASP A C 1
ATOM 646 O O . ASP A 1 83 ? 0.764 2.004 11.201 1.00 93.50 83 ASP A O 1
ATOM 650 N N . ASP A 1 84 ? -1.065 0.703 11.096 1.00 91.12 84 ASP A N 1
ATOM 651 C CA . ASP A 1 84 ? -0.559 -0.350 11.994 1.00 91.12 84 ASP A CA 1
ATOM 652 C C . ASP A 1 84 ? 0.701 -1.038 11.420 1.00 91.12 84 ASP A C 1
ATOM 654 O O . ASP A 1 84 ? 1.651 -1.326 12.154 1.00 91.12 84 ASP A O 1
ATOM 658 N N . PHE A 1 85 ? 0.711 -1.319 10.110 1.00 89.06 85 PHE A N 1
ATOM 659 C CA . PHE A 1 85 ? 1.847 -1.922 9.405 1.00 89.06 85 PHE A CA 1
ATOM 660 C C . PHE A 1 85 ? 3.054 -0.977 9.347 1.00 89.06 85 PHE A C 1
ATOM 662 O O . PHE A 1 85 ? 4.158 -1.385 9.699 1.00 89.06 85 PHE A O 1
ATOM 669 N N . GLU A 1 86 ? 2.850 0.274 8.935 1.00 86.56 86 GLU A N 1
ATOM 670 C CA . GLU A 1 86 ? 3.906 1.285 8.820 1.00 86.56 86 GLU A CA 1
ATOM 671 C C . GLU A 1 86 ? 4.577 1.517 10.178 1.00 86.56 86 GLU A C 1
ATOM 673 O O . GLU A 1 86 ? 5.805 1.542 10.286 1.00 86.56 86 GLU A O 1
ATOM 678 N N . SER A 1 87 ? 3.776 1.582 11.243 1.00 84.69 87 SER A N 1
ATOM 679 C CA . SER A 1 87 ? 4.283 1.677 12.613 1.00 84.69 87 SER A CA 1
ATOM 680 C C . SER A 1 87 ? 5.153 0.472 12.993 1.00 84.69 87 SER A C 1
ATOM 682 O O . SER A 1 87 ? 6.154 0.626 13.684 1.00 84.69 87 SER A O 1
ATOM 684 N N . PHE A 1 88 ? 4.814 -0.742 12.546 1.00 79.75 88 PHE A N 1
ATOM 685 C CA . PHE A 1 88 ? 5.634 -1.933 12.797 1.00 79.75 88 PHE A CA 1
ATOM 686 C C . PHE A 1 88 ? 6.952 -1.924 12.012 1.00 79.75 88 PHE A C 1
ATOM 688 O O . PHE A 1 88 ? 7.988 -2.284 12.575 1.00 79.75 88 PHE A O 1
ATOM 695 N N . ASP A 1 89 ? 6.915 -1.541 10.735 1.00 75.94 89 ASP A N 1
ATOM 696 C CA . ASP A 1 89 ? 8.087 -1.544 9.851 1.00 75.94 89 ASP A CA 1
ATOM 697 C C . ASP A 1 89 ? 9.115 -0.490 10.306 1.00 75.94 89 ASP A C 1
ATOM 699 O O . ASP A 1 89 ? 10.287 -0.804 10.519 1.00 75.94 89 ASP A O 1
ATOM 703 N N . THR A 1 90 ? 8.647 0.725 10.616 1.00 72.12 90 THR A N 1
ATOM 704 C CA . THR A 1 90 ? 9.485 1.850 11.077 1.00 72.12 90 THR A CA 1
ATOM 705 C C . THR A 1 90 ? 10.135 1.627 12.447 1.00 72.12 90 THR A C 1
ATOM 707 O O . THR A 1 90 ? 11.237 2.114 12.697 1.00 72.12 90 THR A O 1
ATOM 710 N N . LEU A 1 91 ? 9.522 0.841 13.340 1.00 63.72 91 LEU A N 1
ATOM 711 C CA . LEU A 1 91 ? 10.127 0.490 14.634 1.00 63.72 91 LEU A CA 1
ATOM 712 C C . LEU A 1 91 ? 11.359 -0.422 14.503 1.00 63.72 91 LEU A C 1
ATOM 714 O O . LEU A 1 91 ? 12.161 -0.499 15.439 1.00 63.72 91 LEU A O 1
ATOM 718 N N . LYS A 1 92 ? 11.522 -1.131 13.378 1.00 56.22 92 LYS A N 1
ATOM 719 C CA . LYS A 1 92 ? 12.630 -2.080 13.187 1.00 56.22 92 LYS A CA 1
ATOM 720 C C . LYS A 1 92 ? 13.884 -1.475 12.571 1.00 56.22 92 LYS A C 1
ATOM 722 O O . LYS A 1 92 ? 14.941 -2.078 12.718 1.00 56.22 92 LYS A O 1
ATOM 727 N N . GLU A 1 93 ? 13.798 -0.301 11.954 1.00 52.31 93 GLU A N 1
ATOM 728 C CA . GLU A 1 93 ? 14.985 0.426 11.479 1.00 52.31 93 GLU A CA 1
ATOM 729 C C . GLU A 1 93 ? 15.702 1.204 12.599 1.00 52.31 93 GLU A C 1
ATOM 731 O O . GLU A 1 93 ? 16.836 1.640 12.429 1.00 52.31 93 GLU A O 1
ATOM 736 N N . ALA A 1 94 ? 15.066 1.355 13.767 1.00 53.78 94 ALA A N 1
ATOM 737 C CA . ALA A 1 94 ? 15.568 2.155 14.887 1.00 53.78 94 ALA A CA 1
ATOM 738 C C . ALA A 1 94 ? 16.368 1.374 15.960 1.00 53.78 94 ALA A C 1
ATOM 740 O O . ALA A 1 94 ? 16.568 1.911 17.052 1.00 53.78 94 ALA A O 1
ATOM 741 N N . ASN A 1 95 ? 16.808 0.132 15.701 1.00 40.91 95 ASN A N 1
ATOM 742 C CA . ASN A 1 95 ? 17.603 -0.675 16.651 1.00 40.91 95 ASN A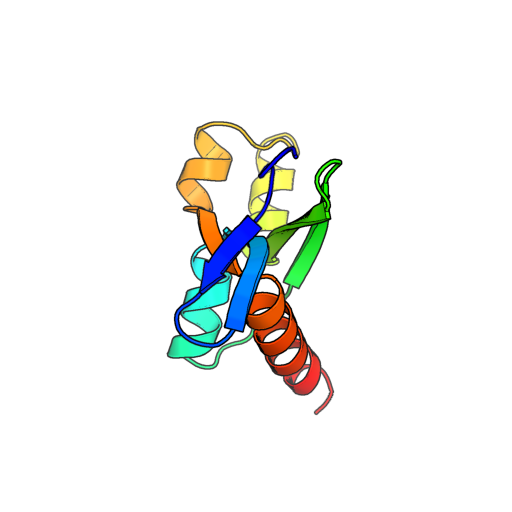 CA 1
ATOM 743 C C . ASN A 1 95 ? 18.933 -1.164 16.075 1.00 40.91 95 ASN A C 1
ATOM 745 O O . ASN A 1 95 ? 18.901 -1.872 15.046 1.00 40.91 95 ASN A O 1
#

Foldseek 3Di:
DDPPAWDQDPVPGTAGKEKEFVVLVVCVVVVNAQDKDWDADPSRYIYIYGPVLCVVCVVVVVDDDPVSCVVRVIDIDGPVVVVVSVVSNVVVVPD

Nearest PDB structures (foldseek):
  2hup-assembly2_B  TM=3.068E-01  e=4.261E+00  Homo sapiens
  6hcm-assembly1_U3  TM=3.655E-01  e=6.748E+00  Oryctolagus cuniculus
  8ove-assembly1_BV  TM=3.170E-01  e=8.775E+00  Trypanosoma brucei brucei

Sequence (95 aa):
MNDIGVVQCDRHGQVQAAYLCQHLLAGLTDRSPRGVN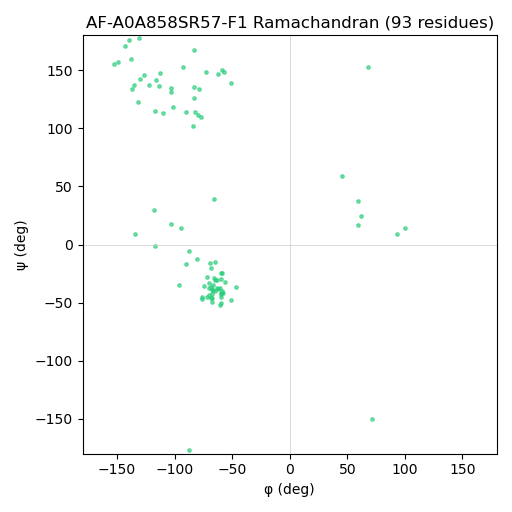WVTDENDAVNAWCDGCESYLLANGNEWNDRTEAHAQIKLVCRNCFDDFESFDTLKEAN

Secondary structure (DSSP, 8-state):
----SEEEETTTEEEEEEEE-HHHHHHHH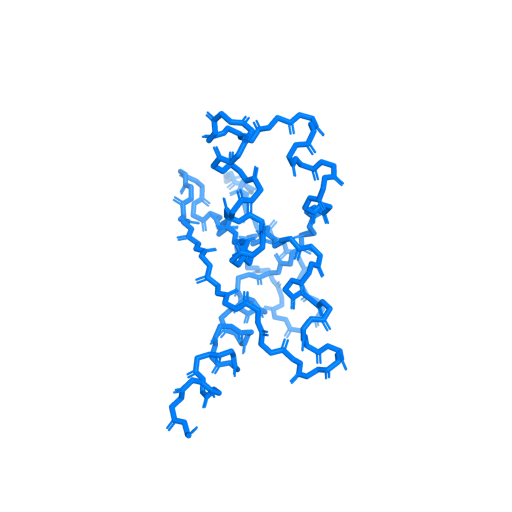H------EEEE-TTS-EEEE-HHHHHHHHHTTS---HHHHHHHT-EEEEHHHHHHHHHHHHTTTT-

pLDDT: mean 89.59, std 13.17, range [40.91, 98.06]

Radius of gyration: 13.66 Å; Cα contacts (8 Å, |Δi|>4): 144; chains: 1; bounding box: 40×26×34 Å